Protein AF-A0A7C4A1P9-F1 (afdb_monomer)

Mean predicted aligned error: 7.56 Å

pLDDT: mean 87.28, std 11.48, range [53.31, 97.88]

Foldseek 3Di:
DDCDPLLVLQLVLVVDPDDSLVVVLVVLLLVVLVCCLPPPLPPPVVLVLCLLQLHADPVSLVSNPDPPSVVSNCSSNVSNVVSLVVLVVPDFFDDDDDPDDPVNVVVCVVPPDPDPRCNSSVVSSHRHDPRHGVSVVSSVVSSVVSVVSQVVQVVDPCGSNVD

Sequence (163 aa):
MSRHIAFYELRDALDQPGCPLCRLETRVAERYLDFLLWERVNDPELRQNLRQARGFCREHAWMLVRPGASLGIAVMLHDVLQDVLQSLNGAVMQPTQETRRPLERLRTTIAPAPPPAVAGIVAALEPQGEQICPACAQCRVMEEVYLDVLLDSLPEAGGLLEA

Structure (mmCIF, N/CA/C/O backbone):
data_AF-A0A7C4A1P9-F1
#
_entry.id   AF-A0A7C4A1P9-F1
#
loop_
_atom_site.group_PDB
_atom_site.id
_atom_site.type_symbol
_atom_site.label_atom_id
_atom_site.label_alt_id
_atom_site.label_comp_id
_atom_site.label_asym_id
_atom_site.label_entity_id
_atom_site.label_seq_id
_atom_site.pdbx_PDB_ins_code
_atom_site.Cartn_x
_atom_site.Cartn_y
_atom_site.Cartn_z
_atom_site.occupancy
_atom_site.B_iso_or_equiv
_atom_site.auth_seq_id
_atom_site.auth_comp_id
_atom_site.auth_asym_id
_atom_site.auth_atom_id
_atom_site.pdbx_PDB_model_num
ATOM 1 N N . MET A 1 1 ? 17.036 12.733 -24.819 1.00 60.75 1 MET A N 1
ATOM 2 C CA . MET A 1 1 ? 16.621 12.866 -23.404 1.00 60.75 1 MET A CA 1
ATOM 3 C C . MET A 1 1 ? 17.653 12.244 -22.478 1.00 60.75 1 MET A C 1
ATOM 5 O O . MET A 1 1 ? 18.442 11.421 -22.930 1.00 60.75 1 MET A O 1
ATOM 9 N N . SER A 1 2 ? 17.670 12.631 -21.200 1.00 69.25 2 SER A N 1
ATOM 10 C CA . SER A 1 2 ? 18.529 11.977 -20.211 1.00 69.25 2 SER A CA 1
ATOM 11 C C . SER A 1 2 ? 17.935 10.614 -19.839 1.00 69.25 2 SER A C 1
ATOM 13 O O . SER A 1 2 ? 16.809 10.529 -19.355 1.00 69.25 2 SER A O 1
ATOM 15 N N . ARG A 1 3 ? 18.675 9.536 -20.117 1.00 81.81 3 ARG A N 1
ATOM 16 C CA . ARG A 1 3 ? 18.250 8.155 -19.847 1.00 81.81 3 ARG A CA 1
ATOM 17 C C . ARG A 1 3 ? 18.509 7.825 -18.380 1.00 81.81 3 ARG A C 1
ATOM 19 O O . ARG A 1 3 ? 19.640 7.536 -17.990 1.00 81.81 3 ARG A O 1
ATOM 26 N N . HIS A 1 4 ? 17.461 7.911 -17.572 1.00 86.69 4 HIS A N 1
ATOM 27 C CA . HIS A 1 4 ? 17.493 7.596 -16.144 1.00 86.69 4 HIS A CA 1
ATOM 28 C C . HIS A 1 4 ? 17.049 6.150 -15.874 1.00 86.69 4 HIS A C 1
ATOM 30 O O . HIS A 1 4 ? 16.622 5.444 -16.780 1.00 86.69 4 HIS A O 1
ATOM 36 N N . ILE A 1 5 ? 17.140 5.695 -14.623 1.00 92.06 5 ILE A N 1
ATOM 37 C CA . ILE A 1 5 ? 16.843 4.302 -14.234 1.00 92.06 5 ILE A CA 1
ATOM 38 C C . ILE A 1 5 ? 15.453 3.853 -14.714 1.00 92.06 5 ILE A C 1
ATOM 40 O O . ILE A 1 5 ? 15.338 2.777 -15.292 1.00 92.06 5 ILE A O 1
ATOM 44 N N . ALA A 1 6 ? 14.432 4.703 -14.561 1.00 92.56 6 ALA A N 1
ATOM 45 C CA . ALA A 1 6 ? 13.064 4.395 -14.978 1.00 92.56 6 ALA A CA 1
ATOM 46 C C . ALA A 1 6 ? 12.936 4.102 -16.486 1.00 92.56 6 ALA A C 1
ATOM 48 O O . ALA A 1 6 ? 12.147 3.245 -16.874 1.00 92.56 6 ALA A O 1
ATOM 49 N N . PHE A 1 7 ? 13.752 4.751 -17.328 1.00 92.69 7 PHE A N 1
ATOM 50 C CA . PHE A 1 7 ? 13.811 4.475 -18.768 1.00 92.69 7 PHE A CA 1
ATOM 51 C C . PHE A 1 7 ? 14.268 3.043 -19.044 1.00 92.69 7 PHE A C 1
ATOM 53 O O . PHE A 1 7 ? 13.606 2.310 -19.775 1.00 92.69 7 PHE A O 1
ATOM 60 N N . TYR A 1 8 ? 15.372 2.624 -18.424 1.00 93.00 8 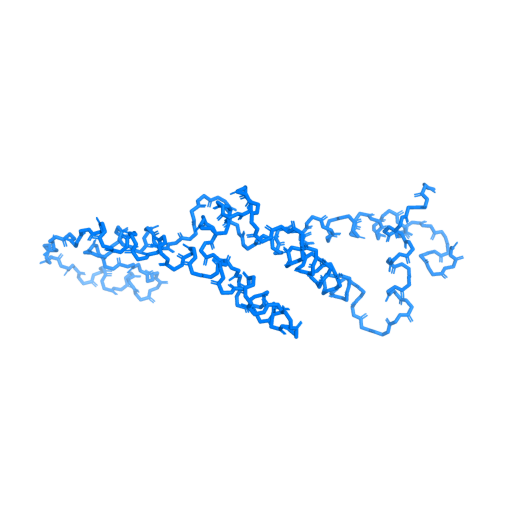TYR A N 1
ATOM 61 C CA . TYR A 1 8 ? 15.898 1.274 -18.619 1.00 93.00 8 TYR A CA 1
ATOM 62 C C . TYR A 1 8 ? 14.970 0.212 -18.022 1.00 93.00 8 TYR A C 1
ATOM 64 O O . TYR A 1 8 ? 14.719 -0.798 -18.669 1.00 93.00 8 TYR A O 1
ATOM 72 N N . GLU A 1 9 ? 14.390 0.458 -16.842 1.00 94.81 9 GLU A N 1
ATOM 73 C CA . GLU A 1 9 ? 13.404 -0.452 -16.246 1.00 94.81 9 GLU A CA 1
ATOM 74 C C . GLU A 1 9 ? 12.167 -0.632 -17.143 1.00 94.81 9 GLU A C 1
ATOM 76 O O . GLU A 1 9 ? 11.692 -1.759 -17.298 1.00 94.81 9 GLU A O 1
ATOM 81 N N . LEU A 1 10 ? 11.669 0.449 -17.760 1.00 94.88 10 LEU A N 1
ATOM 82 C CA . LEU A 1 10 ? 10.541 0.396 -18.690 1.00 94.88 10 LEU A CA 1
ATOM 83 C C . LEU A 1 10 ? 10.879 -0.350 -19.977 1.00 94.88 10 LEU A C 1
ATOM 85 O O . LEU A 1 10 ? 10.112 -1.220 -20.390 1.00 94.88 10 LEU A O 1
ATOM 89 N N . ARG A 1 11 ? 12.025 -0.051 -20.591 1.00 92.88 11 ARG A N 1
ATOM 90 C CA . ARG A 1 11 ? 12.496 -0.763 -21.783 1.00 92.88 11 ARG A CA 1
ATOM 91 C C . ARG A 1 11 ? 12.624 -2.262 -21.517 1.00 92.88 11 ARG A C 1
ATOM 93 O O . ARG A 1 11 ? 12.092 -3.069 -22.273 1.00 92.88 11 ARG A O 1
ATOM 100 N N . ASP A 1 12 ? 13.273 -2.635 -20.419 1.00 93.81 12 ASP A N 1
ATOM 101 C CA . ASP A 1 12 ? 13.480 -4.039 -20.063 1.00 93.81 12 ASP A CA 1
ATOM 102 C C . ASP A 1 12 ? 12.149 -4.750 -19.731 1.00 93.81 12 ASP A C 1
ATOM 104 O O . ASP A 1 12 ? 12.024 -5.968 -19.886 1.00 93.81 12 ASP A O 1
ATOM 108 N N . ALA A 1 13 ? 11.134 -4.011 -19.264 1.00 95.38 13 ALA A N 1
ATOM 109 C CA . ALA A 1 13 ? 9.786 -4.535 -19.050 1.00 95.38 13 ALA A CA 1
ATOM 110 C C . ALA A 1 13 ? 8.995 -4.700 -20.358 1.00 95.38 13 ALA A C 1
ATOM 112 O O . ALA A 1 13 ? 8.194 -5.631 -20.449 1.00 95.38 13 ALA A O 1
ATOM 113 N N . LEU A 1 14 ? 9.214 -3.825 -21.347 1.00 93.56 14 LEU A N 1
ATOM 114 C CA . LEU A 1 14 ? 8.599 -3.893 -22.679 1.00 93.56 14 LEU A CA 1
ATOM 115 C C . LEU A 1 14 ? 9.087 -5.093 -23.500 1.00 93.56 14 LEU A C 1
ATOM 117 O O . LEU A 1 14 ? 8.325 -5.614 -24.309 1.00 93.56 14 LEU A O 1
ATOM 121 N N . ASP A 1 15 ? 10.315 -5.558 -23.266 1.00 92.88 15 ASP A N 1
ATOM 122 C CA . ASP A 1 15 ? 10.883 -6.749 -23.922 1.00 92.88 15 ASP A CA 1
ATOM 123 C C . ASP A 1 15 ? 10.290 -8.079 -23.397 1.00 92.88 15 ASP A C 1
ATOM 125 O O . ASP A 1 15 ? 10.599 -9.170 -23.871 1.00 92.88 15 ASP A O 1
ATOM 129 N N . GLN A 1 16 ? 9.404 -8.016 -22.398 1.00 94.06 16 GLN A N 1
ATOM 130 C CA . GLN A 1 16 ? 8.752 -9.182 -21.800 1.00 94.06 16 GLN A CA 1
ATOM 131 C C . GLN A 1 16 ? 7.264 -9.240 -22.176 1.00 94.06 16 GLN A C 1
ATOM 133 O O . GLN A 1 16 ? 6.608 -8.207 -22.283 1.00 94.06 16 GLN A O 1
ATOM 138 N N . PRO A 1 17 ? 6.666 -10.442 -22.300 1.00 94.56 17 PRO A N 1
ATOM 139 C CA . PRO A 1 17 ? 5.246 -10.572 -22.625 1.00 94.56 17 PRO A CA 1
ATOM 140 C C . PRO A 1 17 ? 4.341 -10.006 -21.518 1.00 94.56 17 PRO A C 1
ATOM 142 O O . PRO A 1 17 ? 4.652 -10.113 -20.332 1.00 94.56 17 PRO A O 1
ATOM 145 N N . GLY A 1 18 ? 3.171 -9.484 -21.891 1.00 95.00 18 GLY A N 1
ATOM 146 C CA . GLY A 1 18 ? 2.188 -8.909 -20.960 1.00 95.00 18 GLY A CA 1
ATOM 147 C C . GLY A 1 18 ? 2.293 -7.386 -20.825 1.00 95.00 18 GLY A C 1
ATOM 148 O O . GLY A 1 18 ? 2.975 -6.734 -21.605 1.00 95.00 18 GLY A O 1
ATOM 149 N N . CYS A 1 19 ? 1.579 -6.804 -19.855 1.00 95.88 19 CYS A N 1
ATOM 150 C CA . CYS A 1 19 ? 1.603 -5.354 -19.636 1.00 95.88 19 CYS A CA 1
ATOM 151 C C . CYS A 1 19 ? 2.878 -4.935 -18.871 1.00 95.88 19 CYS A C 1
ATOM 153 O O . CYS A 1 19 ? 3.068 -5.397 -17.739 1.00 95.88 19 CYS A O 1
ATOM 155 N N . PRO A 1 20 ? 3.731 -4.050 -19.427 1.00 95.00 20 PRO A N 1
ATOM 156 C CA . PRO A 1 20 ? 4.959 -3.602 -18.766 1.00 95.00 20 PRO A CA 1
ATOM 157 C C . PRO A 1 20 ? 4.671 -2.762 -17.516 1.00 95.00 20 PRO A C 1
ATOM 159 O O . PRO A 1 20 ? 5.354 -2.925 -16.509 1.00 95.00 20 PRO A O 1
ATOM 162 N N . LEU A 1 21 ? 3.626 -1.927 -17.538 1.00 95.69 21 LEU A N 1
ATOM 163 C CA . LEU A 1 21 ? 3.260 -1.069 -16.407 1.00 95.69 21 LEU A CA 1
ATOM 164 C C . LEU A 1 21 ? 2.778 -1.895 -15.213 1.00 95.69 21 LEU A C 1
ATOM 166 O O . LEU A 1 21 ? 3.316 -1.738 -14.125 1.00 95.69 21 LEU A O 1
ATOM 170 N N . CYS A 1 22 ? 1.874 -2.860 -15.420 1.00 96.38 22 CYS A N 1
ATOM 171 C CA . CYS A 1 22 ? 1.417 -3.744 -14.338 1.00 96.38 22 CYS A CA 1
ATOM 172 C C . CYS A 1 22 ? 2.574 -4.558 -13.726 1.00 96.38 22 CYS A C 1
ATOM 174 O O . CYS A 1 22 ? 2.612 -4.803 -12.518 1.00 96.38 22 CYS A O 1
ATOM 176 N N . ARG A 1 23 ? 3.546 -4.978 -14.552 1.00 97.00 23 ARG A N 1
ATOM 177 C CA . ARG A 1 23 ? 4.757 -5.668 -14.084 1.00 97.00 23 ARG A CA 1
ATOM 178 C C . ARG A 1 23 ? 5.611 -4.756 -13.205 1.00 97.00 23 ARG A C 1
ATOM 180 O O . ARG A 1 23 ? 6.076 -5.186 -12.149 1.00 97.00 23 ARG A O 1
ATOM 187 N N . LEU A 1 24 ? 5.846 -3.525 -13.653 1.00 97.50 24 LEU A N 1
ATOM 188 C CA . LEU A 1 24 ? 6.633 -2.545 -12.911 1.00 97.50 24 LEU A CA 1
ATOM 189 C C . LEU A 1 24 ? 5.939 -2.126 -11.619 1.00 97.50 24 LEU A C 1
ATOM 191 O O . LEU A 1 24 ? 6.598 -2.079 -10.588 1.00 97.50 24 LEU A O 1
ATOM 195 N N . GLU A 1 25 ? 4.625 -1.919 -11.642 1.00 96.81 25 GLU A N 1
ATOM 196 C CA . GLU A 1 25 ? 3.818 -1.617 -10.460 1.00 96.81 25 GLU A CA 1
ATOM 197 C C . GLU A 1 25 ? 3.965 -2.714 -9.396 1.00 96.81 25 GLU A C 1
ATOM 199 O O . GLU A 1 25 ? 4.321 -2.430 -8.253 1.00 96.81 25 GLU A O 1
ATOM 204 N N . THR A 1 26 ? 3.829 -3.986 -9.793 1.00 96.69 26 THR A N 1
ATOM 205 C CA . THR A 1 26 ? 4.046 -5.131 -8.891 1.00 96.69 26 THR A CA 1
ATOM 206 C C . THR A 1 26 ? 5.452 -5.102 -8.282 1.00 96.69 26 THR A C 1
ATOM 208 O O . THR A 1 26 ? 5.620 -5.273 -7.075 1.00 96.69 26 THR A O 1
ATOM 211 N N . ARG A 1 27 ? 6.481 -4.824 -9.094 1.00 97.44 27 ARG A N 1
ATOM 212 C CA . ARG A 1 27 ? 7.876 -4.728 -8.633 1.00 97.44 27 ARG A CA 1
ATOM 213 C C . ARG A 1 27 ? 8.095 -3.543 -7.686 1.00 97.44 27 ARG A C 1
ATOM 215 O O . ARG A 1 27 ? 8.860 -3.661 -6.727 1.00 97.44 27 ARG A O 1
ATOM 222 N N . VAL A 1 28 ? 7.449 -2.406 -7.937 1.00 97.88 28 VAL A N 1
ATOM 223 C CA . VAL A 1 28 ? 7.479 -1.231 -7.054 1.00 97.88 28 VAL A CA 1
ATOM 224 C C . VAL A 1 28 ? 6.856 -1.579 -5.708 1.00 97.88 28 VAL A C 1
ATOM 226 O O . VAL A 1 28 ? 7.494 -1.344 -4.680 1.00 97.88 28 VAL A O 1
ATOM 229 N N . ALA A 1 29 ? 5.671 -2.194 -5.703 1.00 97.56 29 ALA A N 1
ATOM 230 C CA . ALA A 1 29 ? 5.017 -2.665 -4.488 1.00 97.56 29 ALA A CA 1
ATOM 231 C C . ALA A 1 29 ? 5.916 -3.635 -3.709 1.00 97.56 29 ALA A C 1
ATOM 233 O O . ALA A 1 29 ? 6.122 -3.468 -2.506 1.00 97.56 29 ALA A O 1
ATOM 234 N N . GLU A 1 30 ? 6.515 -4.617 -4.388 1.00 97.19 30 GLU A N 1
ATOM 235 C CA . GLU A 1 30 ? 7.412 -5.589 -3.764 1.00 97.19 30 GLU A CA 1
ATOM 236 C C . GLU A 1 30 ? 8.613 -4.932 -3.083 1.00 97.19 30 GLU A C 1
ATOM 238 O O . GLU A 1 30 ? 8.889 -5.263 -1.925 1.00 97.19 30 GLU A O 1
ATOM 243 N N . ARG A 1 31 ? 9.294 -4.009 -3.780 1.00 96.75 31 ARG A N 1
ATOM 244 C CA . ARG A 1 31 ? 10.468 -3.273 -3.280 1.00 96.75 31 ARG A CA 1
ATOM 245 C C . ARG A 1 31 ? 10.107 -2.340 -2.133 1.00 96.75 31 ARG A C 1
ATOM 247 O O . ARG A 1 31 ? 10.832 -2.286 -1.144 1.00 96.75 31 ARG A O 1
ATOM 254 N N . TYR A 1 32 ? 8.993 -1.622 -2.255 1.00 97.00 32 TYR A N 1
ATOM 255 C CA . TYR A 1 32 ? 8.511 -0.720 -1.215 1.00 97.00 32 TYR A CA 1
ATOM 256 C C . TYR A 1 32 ? 8.199 -1.480 0.075 1.00 97.00 32 TYR A C 1
ATOM 258 O O . TYR A 1 32 ? 8.669 -1.098 1.144 1.00 97.00 32 TYR A O 1
ATOM 266 N N . LEU A 1 33 ? 7.441 -2.577 -0.026 1.00 96.81 33 LEU A N 1
ATOM 267 C CA . LEU A 1 33 ? 7.071 -3.392 1.130 1.00 96.81 33 LEU A CA 1
ATOM 268 C C . LEU A 1 33 ? 8.286 -4.076 1.765 1.00 96.81 33 LEU A C 1
ATOM 270 O O . LEU A 1 33 ? 8.331 -4.199 2.985 1.00 96.81 33 LEU A O 1
ATOM 274 N N . ASP A 1 34 ? 9.273 -4.489 0.965 1.00 95.88 34 ASP A N 1
ATOM 275 C CA . ASP A 1 34 ? 10.517 -5.058 1.490 1.00 95.88 34 ASP A CA 1
ATOM 276 C C . ASP A 1 34 ? 11.293 -4.031 2.316 1.00 95.88 34 ASP A C 1
ATOM 278 O O . ASP A 1 34 ? 11.564 -4.247 3.495 1.00 95.88 34 ASP A O 1
ATOM 282 N N . PHE A 1 35 ? 11.562 -2.865 1.725 1.00 95.50 35 PHE A N 1
ATOM 283 C CA . PHE A 1 35 ? 12.238 -1.767 2.409 1.00 95.50 35 PHE A CA 1
ATOM 284 C C . PHE A 1 35 ? 11.499 -1.361 3.687 1.00 95.50 35 PHE A C 1
ATOM 286 O O . PHE A 1 35 ? 12.103 -1.162 4.738 1.00 95.50 35 PHE A O 1
ATOM 293 N N . LEU A 1 36 ? 10.171 -1.295 3.622 1.00 95.25 36 LEU A N 1
ATOM 294 C CA . LEU A 1 36 ? 9.333 -0.982 4.767 1.00 95.25 36 LEU A CA 1
ATOM 295 C C . LEU A 1 36 ? 9.508 -1.992 5.909 1.00 95.25 36 LEU A C 1
ATOM 297 O O . LEU A 1 36 ? 9.661 -1.583 7.061 1.00 95.25 36 LEU A O 1
ATOM 301 N N . LEU A 1 37 ? 9.491 -3.289 5.596 1.00 94.38 37 LEU A N 1
ATOM 302 C CA . LEU A 1 37 ? 9.592 -4.371 6.577 1.00 94.38 37 LEU A CA 1
ATOM 303 C C . LEU A 1 37 ? 10.944 -4.424 7.287 1.00 94.38 37 LEU A C 1
ATOM 305 O O . LEU A 1 37 ? 10.993 -4.794 8.459 1.00 94.38 37 LEU A O 1
ATOM 309 N N . TRP A 1 38 ? 12.021 -4.067 6.596 1.00 93.25 38 TRP A N 1
ATOM 310 C CA . TRP A 1 38 ? 13.365 -4.165 7.158 1.00 93.25 38 TRP A CA 1
ATOM 311 C C . TRP A 1 38 ? 13.840 -2.861 7.794 1.00 93.25 38 TRP A C 1
ATOM 313 O O . TRP A 1 38 ? 14.501 -2.902 8.828 1.00 93.25 38 TRP A O 1
ATOM 323 N N . GLU A 1 39 ? 13.436 -1.714 7.248 1.00 95.25 39 GLU A N 1
ATOM 324 C CA . GLU A 1 39 ? 14.013 -0.420 7.631 1.00 95.25 39 GLU A CA 1
ATOM 325 C C . GLU A 1 39 ? 13.027 0.509 8.348 1.00 95.25 39 GLU A C 1
ATOM 327 O O . GLU A 1 39 ? 13.446 1.404 9.081 1.00 95.25 39 GLU A O 1
ATOM 332 N N . ARG A 1 40 ? 11.708 0.336 8.164 1.00 95.38 40 ARG A N 1
ATOM 333 C CA . ARG A 1 40 ? 10.717 1.346 8.595 1.00 95.38 40 ARG A CA 1
ATOM 334 C C . ARG A 1 40 ? 9.623 0.855 9.531 1.00 95.38 40 ARG A C 1
ATOM 336 O O . ARG A 1 40 ? 8.773 1.649 9.912 1.00 95.38 40 ARG A O 1
ATOM 343 N N . VAL A 1 41 ? 9.644 -0.395 9.987 1.00 94.31 41 VAL A N 1
ATOM 344 C CA . VAL A 1 41 ? 8.603 -0.949 10.886 1.00 94.31 41 VAL A CA 1
ATOM 345 C C . VAL A 1 41 ? 8.331 -0.083 12.126 1.00 94.31 41 VAL A C 1
ATOM 347 O O . VAL A 1 41 ? 7.188 -0.009 12.588 1.00 94.31 41 VAL A O 1
ATOM 350 N N . ASN A 1 42 ? 9.368 0.566 12.663 1.00 93.88 42 ASN A N 1
ATOM 351 C CA . ASN A 1 42 ? 9.293 1.410 13.859 1.00 93.88 42 ASN A CA 1
ATOM 352 C C . ASN A 1 42 ? 9.246 2.917 13.547 1.00 93.88 42 ASN A C 1
ATOM 354 O O . ASN A 1 42 ? 9.307 3.727 14.469 1.00 93.88 42 ASN A O 1
ATOM 358 N N . ASP A 1 43 ? 9.163 3.303 12.273 1.00 96.06 43 ASP A N 1
ATOM 359 C CA . ASP A 1 43 ? 9.145 4.703 11.850 1.00 96.06 43 ASP A CA 1
ATOM 360 C C . ASP A 1 43 ? 7.830 5.396 12.274 1.00 96.06 43 ASP A C 1
ATOM 362 O O . ASP A 1 43 ? 6.752 4.967 11.849 1.00 96.06 43 ASP A O 1
ATOM 366 N N . PRO A 1 44 ? 7.870 6.462 13.098 1.00 94.94 44 PRO A N 1
ATOM 367 C CA . PRO A 1 44 ? 6.656 7.075 13.642 1.00 94.94 44 PRO A CA 1
ATOM 368 C C . PRO A 1 44 ? 5.710 7.642 12.578 1.00 94.94 44 PRO A C 1
ATOM 370 O O . PRO A 1 44 ? 4.490 7.529 12.725 1.00 94.94 44 PRO A O 1
ATOM 373 N N . GLU A 1 45 ? 6.263 8.226 11.512 1.00 93.75 45 GLU A N 1
ATOM 374 C CA . GLU A 1 45 ? 5.487 8.816 10.418 1.00 93.75 45 GLU A CA 1
ATOM 375 C C . GLU A 1 45 ? 4.729 7.731 9.647 1.00 93.75 45 GLU A C 1
ATOM 377 O O . GLU A 1 45 ? 3.509 7.813 9.490 1.00 93.75 45 GLU A O 1
ATOM 382 N N . LEU A 1 46 ? 5.415 6.653 9.253 1.00 92.50 46 LEU A N 1
ATOM 383 C CA . LEU A 1 46 ? 4.770 5.510 8.611 1.00 92.50 46 LEU A CA 1
ATOM 384 C C . LEU A 1 46 ? 3.650 4.929 9.483 1.00 92.50 46 LEU A C 1
ATOM 386 O O . LEU A 1 46 ? 2.573 4.605 8.982 1.00 92.50 46 LEU A O 1
ATOM 390 N N . ARG A 1 47 ? 3.892 4.789 10.788 1.00 94.50 47 ARG A N 1
ATOM 391 C CA . ARG A 1 47 ? 2.913 4.232 11.731 1.00 94.50 47 ARG A CA 1
ATOM 392 C C . ARG A 1 47 ? 1.662 5.090 11.828 1.00 94.50 47 ARG A C 1
ATOM 394 O O . ARG A 1 47 ? 0.552 4.560 11.826 1.00 94.50 47 ARG A O 1
ATOM 401 N N . GLN A 1 48 ? 1.828 6.409 11.857 1.00 94.00 48 GLN A N 1
ATOM 402 C CA . GLN A 1 48 ? 0.708 7.339 11.803 1.00 94.00 48 GLN A CA 1
ATOM 403 C C . GLN A 1 48 ? -0.079 7.208 10.494 1.00 94.00 48 GLN A C 1
ATOM 405 O O . GLN A 1 48 ? -1.304 7.080 10.547 1.00 94.00 48 GLN A O 1
ATOM 410 N N . ASN A 1 49 ? 0.610 7.164 9.351 1.00 93.06 49 ASN A N 1
ATOM 411 C CA . ASN A 1 49 ? -0.031 7.014 8.043 1.00 93.06 49 ASN A CA 1
ATOM 412 C C . ASN A 1 49 ? -0.808 5.692 7.950 1.00 93.06 49 ASN A C 1
ATOM 414 O O . ASN A 1 49 ? -1.937 5.670 7.468 1.00 93.06 49 ASN A O 1
ATOM 418 N N . LEU A 1 50 ? -0.264 4.595 8.491 1.00 95.06 50 LEU A N 1
ATOM 419 C CA . LEU A 1 50 ? -0.959 3.307 8.545 1.00 95.06 50 LEU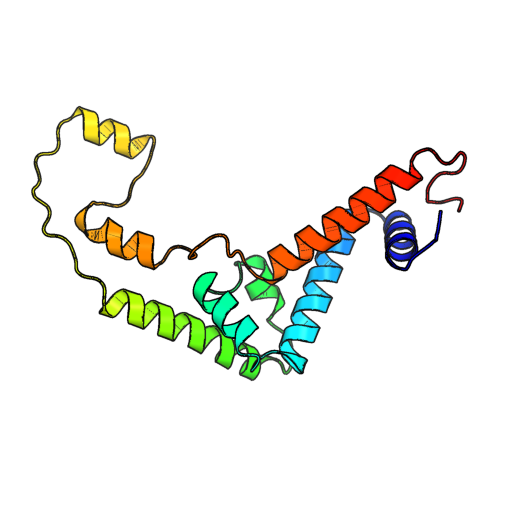 A CA 1
ATOM 420 C C . LEU A 1 50 ? -2.215 3.343 9.417 1.00 95.06 50 LEU A C 1
ATOM 422 O O . LEU A 1 50 ? -3.232 2.785 9.012 1.00 95.06 50 LEU A O 1
ATOM 426 N N . ARG A 1 51 ? -2.189 4.001 10.584 1.00 94.88 51 ARG A N 1
ATOM 427 C CA . ARG A 1 51 ? -3.402 4.163 11.405 1.00 94.88 51 ARG A CA 1
ATOM 428 C C . ARG A 1 51 ? -4.472 4.944 10.647 1.00 94.88 51 ARG A C 1
ATOM 430 O O . ARG A 1 51 ? -5.606 4.473 10.558 1.00 94.88 51 ARG A O 1
ATOM 437 N N . GLN A 1 52 ? -4.105 6.071 10.034 1.00 93.50 52 GLN A N 1
ATOM 438 C CA . GLN A 1 52 ? -5.026 6.900 9.246 1.00 93.50 52 GLN A CA 1
ATOM 439 C C . GLN A 1 52 ? -5.608 6.141 8.047 1.00 93.50 52 GLN A C 1
ATOM 441 O O . GLN A 1 52 ? -6.817 6.167 7.846 1.00 93.50 52 GLN A O 1
ATOM 446 N N . ALA A 1 53 ? -4.784 5.383 7.320 1.00 94.25 53 ALA A N 1
ATOM 447 C CA . ALA A 1 53 ? -5.211 4.554 6.191 1.00 94.25 53 ALA A CA 1
ATOM 448 C C . ALA A 1 53 ? -5.984 3.284 6.597 1.00 94.25 53 ALA A C 1
ATOM 450 O O . ALA A 1 53 ? -6.451 2.548 5.728 1.00 94.25 53 ALA A O 1
ATOM 451 N N . ARG A 1 54 ? -6.108 3.001 7.904 1.00 93.94 54 ARG A N 1
ATOM 452 C CA . ARG A 1 54 ? -6.684 1.757 8.453 1.00 93.94 54 ARG A CA 1
ATOM 453 C C . ARG A 1 54 ? -5.914 0.502 8.015 1.00 93.94 54 ARG A C 1
ATOM 455 O O . ARG A 1 54 ? -6.470 -0.590 7.920 1.00 93.94 54 ARG A O 1
ATOM 462 N N . GLY A 1 55 ? -4.608 0.660 7.815 1.00 94.75 55 GLY A N 1
ATOM 463 C CA . GLY A 1 55 ? -3.668 -0.376 7.404 1.00 94.75 55 GLY A CA 1
ATOM 464 C C . GLY A 1 55 ? -3.383 -0.386 5.901 1.00 94.75 55 GLY A C 1
ATOM 465 O O . GLY A 1 55 ? -3.518 0.614 5.198 1.00 94.75 55 GLY A O 1
ATOM 466 N N . PHE A 1 56 ? -2.931 -1.541 5.411 1.00 95.62 56 PHE A N 1
ATOM 467 C CA . PHE A 1 56 ? -2.735 -1.783 3.982 1.00 95.62 56 PHE A CA 1
ATOM 468 C C . PHE A 1 56 ? -4.035 -2.271 3.339 1.00 95.62 56 PHE A C 1
ATOM 470 O O . PHE A 1 56 ? -4.871 -2.897 3.993 1.00 95.62 56 PHE A O 1
ATOM 477 N N . CYS A 1 57 ? -4.188 -2.042 2.033 1.00 94.88 57 CYS A N 1
ATOM 478 C CA . CYS A 1 57 ? -5.288 -2.648 1.291 1.00 94.88 57 CYS A CA 1
ATOM 479 C C . CYS A 1 57 ? -5.143 -4.178 1.276 1.00 94.88 57 CYS A C 1
ATOM 481 O O . CYS A 1 57 ? -4.055 -4.713 1.501 1.00 94.88 57 CYS A O 1
ATOM 483 N N . ARG A 1 58 ? -6.235 -4.889 0.965 1.00 94.81 58 ARG A N 1
ATOM 484 C CA . ARG A 1 58 ? -6.256 -6.361 0.916 1.00 94.81 58 ARG A CA 1
ATOM 485 C C . ARG A 1 58 ? -5.069 -6.934 0.139 1.00 94.81 58 ARG A C 1
ATOM 487 O O . ARG A 1 58 ? -4.443 -7.873 0.607 1.00 94.81 58 ARG A O 1
ATOM 494 N N . GLU A 1 59 ? -4.782 -6.386 -1.034 1.00 95.31 59 GLU A N 1
ATOM 495 C CA . GLU A 1 59 ? -3.717 -6.863 -1.917 1.00 95.31 59 GLU A CA 1
ATOM 496 C C . GLU A 1 59 ? -2.326 -6.705 -1.293 1.00 95.31 59 GLU A C 1
ATOM 498 O O . GLU A 1 59 ? -1.628 -7.695 -1.074 1.00 95.31 59 GLU A O 1
ATOM 503 N N . HIS A 1 60 ? -1.962 -5.486 -0.894 1.00 96.56 60 HIS A N 1
ATOM 504 C CA . HIS A 1 60 ? -0.656 -5.218 -0.292 1.00 96.56 60 HIS A CA 1
ATOM 505 C C . HIS A 1 60 ? -0.484 -5.870 1.085 1.00 96.56 60 HIS A C 1
ATOM 507 O O . HIS A 1 60 ? 0.628 -6.253 1.445 1.00 96.56 60 HIS A O 1
ATOM 513 N N . ALA A 1 61 ? -1.572 -6.072 1.833 1.00 95.31 61 ALA A N 1
ATOM 514 C CA . ALA A 1 61 ? -1.542 -6.839 3.073 1.00 95.31 61 ALA A CA 1
ATOM 515 C C . ALA A 1 61 ? -1.122 -8.301 2.834 1.00 95.31 61 ALA A C 1
ATOM 517 O O . ALA A 1 61 ? -0.357 -8.851 3.624 1.00 95.31 61 ALA A O 1
ATOM 518 N N . TRP A 1 62 ? -1.558 -8.924 1.733 1.00 95.12 62 TRP A N 1
ATOM 519 C CA . TRP A 1 62 ? -1.110 -10.272 1.366 1.00 95.12 62 TRP A CA 1
ATOM 520 C C . TRP A 1 62 ? 0.346 -10.299 0.894 1.00 95.12 62 TRP A C 1
ATOM 522 O O . TRP A 1 62 ? 1.071 -11.234 1.228 1.00 95.12 62 TRP A O 1
ATOM 532 N N . MET A 1 63 ? 0.810 -9.263 0.190 1.00 95.81 63 MET A N 1
ATOM 533 C CA . MET A 1 63 ? 2.207 -9.158 -0.264 1.00 95.81 63 MET A CA 1
ATOM 534 C C . MET A 1 63 ? 3.228 -9.007 0.878 1.00 95.81 63 MET A C 1
ATOM 536 O O . MET A 1 63 ? 4.423 -9.251 0.680 1.00 95.81 63 MET A O 1
ATOM 540 N N . LEU A 1 64 ? 2.776 -8.612 2.072 1.00 94.00 64 LEU A N 1
ATOM 541 C CA . LEU A 1 64 ? 3.609 -8.570 3.275 1.00 94.00 64 LEU A CA 1
ATOM 542 C C . LEU A 1 64 ? 3.951 -9.964 3.809 1.00 94.00 64 LEU A C 1
ATOM 544 O O . LEU A 1 64 ? 4.927 -10.096 4.541 1.00 94.00 64 LEU A O 1
ATOM 548 N N . VAL A 1 65 ? 3.181 -11.004 3.471 1.00 90.81 65 VAL A N 1
ATOM 549 C CA . VAL A 1 65 ? 3.385 -12.359 4.001 1.00 90.81 65 VAL A CA 1
ATOM 550 C C . VAL A 1 65 ? 4.668 -12.959 3.422 1.00 90.81 65 VAL A C 1
ATOM 552 O O . VAL A 1 65 ? 4.675 -13.561 2.350 1.00 90.81 65 VAL A O 1
ATOM 555 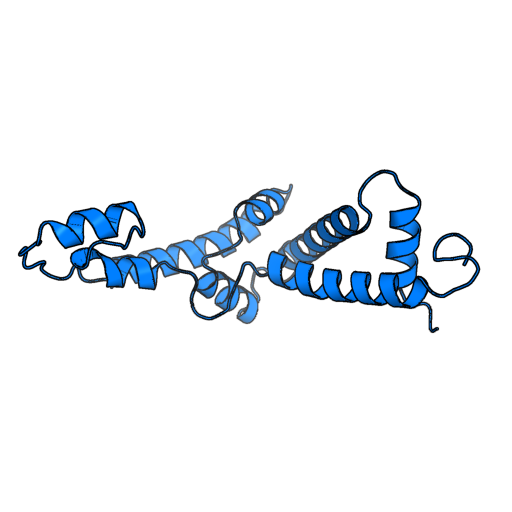N N . ARG A 1 66 ? 5.773 -12.783 4.153 1.00 88.19 66 ARG A N 1
ATOM 556 C CA . ARG A 1 66 ? 7.125 -13.189 3.753 1.00 88.19 66 ARG A CA 1
ATOM 557 C C . ARG A 1 66 ? 7.854 -13.911 4.892 1.00 88.19 66 ARG A C 1
ATOM 559 O O . ARG A 1 66 ? 7.612 -13.606 6.066 1.00 88.19 66 ARG A O 1
ATOM 566 N N . PRO A 1 67 ? 8.773 -14.845 4.587 1.00 89.75 67 PRO A N 1
ATOM 567 C CA . PRO A 1 67 ? 9.635 -15.451 5.599 1.00 89.75 67 PRO A CA 1
ATOM 568 C C . PRO A 1 67 ? 10.423 -14.388 6.379 1.00 89.75 67 PRO A C 1
ATOM 570 O O . PRO A 1 67 ? 10.977 -13.467 5.791 1.00 89.75 67 PRO A O 1
ATOM 573 N N . GLY A 1 68 ? 10.469 -14.507 7.709 1.00 90.88 68 GLY A N 1
ATOM 574 C CA . GLY A 1 68 ? 11.234 -13.600 8.579 1.00 90.88 68 GLY A CA 1
ATOM 575 C C . GLY A 1 68 ? 10.571 -12.253 8.905 1.00 90.88 68 GLY A C 1
ATOM 576 O O . GLY A 1 68 ? 11.027 -11.573 9.816 1.00 90.88 68 GLY A O 1
ATOM 577 N N . ALA A 1 69 ? 9.464 -11.893 8.249 1.00 93.69 69 ALA A N 1
ATOM 578 C CA .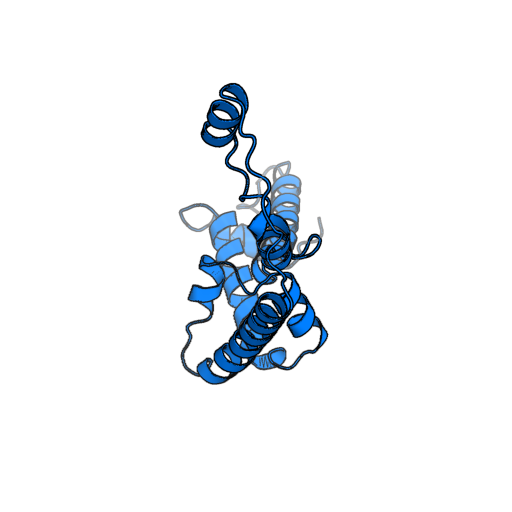 ALA A 1 69 ? 8.801 -10.596 8.428 1.00 93.69 69 ALA A CA 1
ATOM 579 C C . ALA A 1 69 ? 7.694 -10.578 9.506 1.00 93.69 69 ALA A C 1
ATOM 581 O O . ALA A 1 69 ? 7.110 -9.530 9.789 1.00 93.69 69 ALA A O 1
ATOM 582 N N . SER A 1 70 ? 7.378 -11.727 10.115 1.00 94.00 70 SER A N 1
ATOM 583 C CA . SER A 1 70 ? 6.183 -11.913 10.956 1.00 94.00 70 SER A CA 1
ATOM 584 C C . SER A 1 70 ? 6.078 -10.925 12.119 1.00 94.00 70 SER A C 1
ATOM 586 O O . SER A 1 70 ? 4.997 -10.394 12.365 1.00 94.00 70 SER A O 1
ATOM 588 N N . LEU A 1 71 ? 7.188 -10.642 12.809 1.00 93.88 71 LEU A N 1
ATOM 589 C CA . LEU A 1 71 ? 7.196 -9.706 13.933 1.00 93.88 71 LEU A CA 1
ATOM 590 C C . LEU A 1 71 ? 6.890 -8.276 13.477 1.00 93.88 71 LEU A C 1
ATOM 592 O O . LEU A 1 71 ? 6.058 -7.613 14.089 1.00 93.88 71 LEU A O 1
ATOM 596 N N . GLY A 1 72 ? 7.516 -7.813 12.391 1.00 93.81 72 GLY A N 1
ATOM 597 C CA . GLY A 1 72 ? 7.286 -6.462 11.877 1.00 93.81 72 GLY A CA 1
ATOM 598 C C . GLY A 1 72 ? 5.836 -6.254 11.446 1.00 93.81 72 GLY A C 1
ATOM 599 O O . GLY A 1 72 ? 5.207 -5.261 11.816 1.00 93.81 72 GLY A O 1
ATOM 600 N N . ILE A 1 73 ? 5.266 -7.247 10.760 1.00 94.75 73 ILE A N 1
ATOM 601 C CA . ILE A 1 73 ? 3.851 -7.254 10.366 1.00 94.75 73 ILE A CA 1
ATOM 602 C C . ILE A 1 73 ? 2.947 -7.227 11.599 1.00 94.75 73 ILE A C 1
ATOM 604 O O . ILE A 1 73 ? 2.028 -6.413 11.661 1.00 94.75 73 ILE A O 1
ATOM 608 N N . ALA A 1 74 ? 3.212 -8.083 12.591 1.00 95.25 74 ALA A N 1
ATOM 609 C CA . ALA A 1 74 ? 2.417 -8.148 13.814 1.00 95.25 74 ALA A CA 1
ATOM 610 C C . ALA A 1 74 ? 2.428 -6.811 14.562 1.00 95.25 74 ALA A C 1
ATOM 612 O O . ALA A 1 74 ? 1.379 -6.343 14.992 1.00 95.25 74 ALA A O 1
ATOM 613 N N . VAL A 1 75 ? 3.591 -6.166 14.665 1.00 95.38 75 VAL A N 1
ATOM 614 C CA . VAL A 1 75 ? 3.756 -4.879 15.349 1.00 95.38 75 VAL A CA 1
ATOM 615 C C . VAL A 1 75 ? 2.989 -3.762 14.635 1.00 95.38 75 VAL A C 1
ATOM 617 O O . VAL A 1 75 ? 2.357 -2.949 15.310 1.00 95.38 75 VAL A O 1
ATOM 620 N N . MET A 1 76 ? 3.000 -3.721 13.298 1.00 95.44 76 MET A N 1
ATOM 621 C CA . MET A 1 76 ? 2.231 -2.737 12.520 1.00 95.44 76 MET A CA 1
ATOM 622 C C . MET A 1 76 ? 0.724 -2.996 12.567 1.00 95.44 76 MET A C 1
ATOM 624 O O . MET A 1 76 ? -0.051 -2.074 12.803 1.00 95.44 76 MET A O 1
ATOM 628 N N . LEU A 1 77 ? 0.295 -4.245 12.377 1.00 94.00 77 LEU A N 1
ATOM 629 C CA . LEU A 1 77 ? -1.124 -4.594 12.394 1.00 94.00 77 LEU A CA 1
ATOM 630 C C . LEU A 1 77 ? -1.732 -4.394 13.784 1.00 94.00 77 LEU A C 1
ATOM 632 O O . LEU A 1 77 ? -2.845 -3.891 13.899 1.00 94.00 77 LEU A O 1
ATOM 636 N N . HIS A 1 78 ? -0.993 -4.736 14.839 1.00 96.88 78 HIS A N 1
ATOM 637 C CA . HIS A 1 78 ? -1.416 -4.491 16.213 1.00 96.88 78 HIS A CA 1
ATOM 638 C C . HIS A 1 78 ? -1.668 -3.000 16.475 1.00 96.88 78 HIS A C 1
ATOM 640 O O . HIS A 1 78 ? -2.671 -2.667 17.094 1.00 96.88 78 HIS A O 1
ATOM 646 N N . ASP A 1 79 ? -0.822 -2.108 15.952 1.00 96.75 79 ASP A N 1
ATOM 647 C CA . ASP A 1 79 ? -1.010 -0.649 16.037 1.00 96.75 79 ASP A CA 1
ATOM 648 C C . ASP A 1 79 ? -2.347 -0.194 15.464 1.00 96.75 79 ASP A C 1
ATOM 650 O O . ASP A 1 79 ? -3.108 0.531 16.100 1.00 96.75 79 ASP A O 1
ATOM 654 N N . VAL A 1 80 ? -2.627 -0.652 14.241 1.00 95.75 80 VAL A N 1
ATOM 655 C CA . VAL A 1 80 ? -3.839 -0.303 13.504 1.00 95.75 80 VAL A CA 1
ATOM 656 C C . VAL A 1 80 ? -5.057 -0.860 14.230 1.00 95.75 80 VAL A C 1
ATOM 658 O O . VAL A 1 80 ? -6.044 -0.155 14.409 1.00 95.75 80 VAL A O 1
ATOM 661 N N . LEU A 1 81 ? -4.985 -2.106 14.703 1.00 96.06 81 LEU A N 1
ATOM 662 C CA . LEU A 1 81 ? -6.071 -2.729 15.454 1.00 96.06 81 LEU A CA 1
ATOM 663 C C . LEU A 1 81 ? -6.326 -2.031 16.793 1.00 96.06 81 LEU A C 1
ATOM 665 O O . LEU A 1 81 ? -7.484 -1.866 17.165 1.00 96.06 81 LEU A O 1
ATOM 669 N N . GLN A 1 82 ? -5.286 -1.596 17.506 1.00 97.12 82 GLN A N 1
ATOM 670 C CA . GLN A 1 82 ? -5.451 -0.827 18.741 1.00 97.12 82 GLN A CA 1
ATOM 671 C C . GLN A 1 82 ? -6.138 0.518 18.487 1.00 97.12 82 GLN A C 1
ATOM 673 O O . GLN A 1 82 ? -7.060 0.866 19.223 1.00 97.12 82 GLN A O 1
ATOM 678 N N . ASP A 1 83 ? -5.754 1.231 17.429 1.00 94.81 83 ASP A N 1
ATOM 679 C CA . ASP A 1 83 ? -6.380 2.499 17.032 1.00 94.81 83 ASP A CA 1
ATOM 680 C C . ASP A 1 83 ? -7.856 2.321 16.635 1.00 94.81 83 ASP A C 1
ATOM 682 O O . ASP A 1 83 ? -8.737 3.074 17.064 1.00 94.81 83 ASP A O 1
ATOM 686 N N . VAL A 1 84 ? -8.153 1.255 15.886 1.00 93.81 84 VAL A N 1
ATOM 687 C CA . VAL A 1 84 ? -9.524 0.869 15.528 1.00 93.81 84 VAL A CA 1
ATOM 688 C C . VAL A 1 84 ? -10.338 0.522 16.775 1.00 93.81 84 VAL A C 1
ATOM 690 O O . VAL A 1 84 ? -11.458 1.007 16.927 1.00 93.81 84 VAL A O 1
ATOM 693 N N . LEU A 1 85 ? -9.792 -0.270 17.700 1.00 94.56 85 LEU A N 1
ATOM 694 C CA . LEU A 1 85 ? -10.465 -0.613 18.957 1.00 94.56 85 LEU A CA 1
ATOM 695 C C . LEU A 1 85 ? -10.718 0.623 19.823 1.00 94.56 85 LEU A C 1
ATOM 697 O O . LEU A 1 85 ? -11.789 0.745 20.414 1.00 94.56 85 LEU A O 1
ATOM 701 N N . GLN A 1 86 ? -9.767 1.554 19.887 1.00 93.00 86 GLN A N 1
ATOM 702 C CA . GLN A 1 86 ? -9.946 2.815 20.600 1.00 93.00 86 GLN A CA 1
ATOM 703 C C . GLN A 1 86 ? -11.060 3.657 19.969 1.00 93.00 86 GLN A C 1
ATOM 705 O O . GLN A 1 86 ? -11.909 4.184 20.690 1.00 93.00 86 GLN A O 1
ATOM 710 N N . SER A 1 87 ? -11.104 3.718 18.636 1.00 90.12 87 SER A N 1
ATOM 711 C CA . SER A 1 87 ? -12.162 4.403 17.888 1.00 90.12 87 SER A CA 1
ATOM 712 C C . SER A 1 87 ? -13.536 3.778 18.151 1.00 90.12 87 SER A C 1
ATOM 714 O O . SER A 1 87 ? -14.502 4.497 18.392 1.00 90.12 87 SER A O 1
ATOM 716 N N . LEU A 1 88 ? -13.624 2.444 18.180 1.00 89.69 88 LEU A N 1
ATOM 717 C CA . LEU A 1 88 ? -14.855 1.712 18.492 1.00 89.69 88 LEU A CA 1
ATOM 718 C C . LEU A 1 88 ? -15.326 1.940 19.931 1.00 89.69 88 LEU A C 1
ATOM 720 O O . LEU A 1 88 ? -16.504 2.202 20.154 1.00 89.69 88 LEU A O 1
ATOM 724 N N . ASN A 1 89 ? -14.416 1.862 20.904 1.00 89.31 89 ASN A N 1
ATOM 725 C CA . ASN A 1 89 ? -14.745 2.031 22.320 1.00 89.31 89 ASN A CA 1
ATOM 726 C C . ASN A 1 89 ? -15.151 3.471 22.664 1.00 89.31 89 ASN A C 1
ATOM 728 O O . ASN A 1 89 ? -15.940 3.683 23.582 1.00 89.31 89 ASN A O 1
ATOM 732 N N . GLY A 1 90 ? -14.604 4.460 21.951 1.00 84.50 90 GLY A N 1
ATOM 733 C CA . GLY A 1 90 ? -14.975 5.867 22.104 1.00 84.50 90 GLY A CA 1
ATOM 734 C C . GLY A 1 90 ? -16.259 6.253 21.370 1.00 84.50 90 GLY A C 1
ATOM 735 O O . GLY A 1 90 ? -16.797 7.335 21.607 1.00 84.50 90 GLY A O 1
ATOM 736 N N . ALA A 1 91 ? -16.759 5.401 20.475 1.00 82.25 91 ALA A N 1
ATOM 737 C CA . ALA A 1 91 ? -17.908 5.735 19.662 1.00 82.25 91 ALA A CA 1
ATOM 738 C C . ALA A 1 91 ? -19.225 5.497 20.410 1.00 82.25 91 ALA A C 1
ATOM 740 O O . ALA A 1 91 ? -19.474 4.445 20.998 1.00 82.25 91 ALA A O 1
ATOM 741 N N . VAL A 1 92 ? -20.102 6.498 20.356 1.00 76.00 92 VAL A N 1
ATOM 742 C CA . VAL A 1 92 ? -21.415 6.465 21.001 1.00 76.00 92 VAL A CA 1
ATOM 743 C C . VAL A 1 92 ? -22.481 6.211 19.943 1.00 76.00 92 VAL A C 1
ATOM 745 O O . VAL A 1 92 ? -22.576 6.938 18.954 1.00 76.00 92 VAL A O 1
ATOM 748 N N . MET A 1 93 ? -23.311 5.194 20.170 1.00 74.94 93 MET A N 1
ATOM 749 C CA . MET A 1 93 ? -24.504 4.952 19.360 1.00 74.94 93 MET A CA 1
ATOM 750 C C . MET A 1 93 ? -25.484 6.109 19.535 1.00 74.94 93 MET A C 1
ATOM 752 O O . MET A 1 93 ? -25.891 6.419 20.657 1.00 74.94 93 MET A O 1
ATOM 756 N N . GLN A 1 94 ? -25.897 6.736 18.436 1.00 68.31 94 GLN A N 1
ATOM 757 C CA . GLN A 1 94 ? -26.916 7.778 18.518 1.00 68.31 94 GLN A CA 1
ATOM 758 C C . GLN A 1 94 ? -28.303 7.145 18.713 1.00 68.31 94 GLN A C 1
ATOM 760 O O . GLN A 1 94 ? -28.657 6.216 17.975 1.00 68.31 94 GLN A O 1
ATOM 765 N N . PRO A 1 95 ? -29.122 7.631 19.666 1.00 66.19 95 PRO A N 1
ATOM 766 C CA . PRO A 1 95 ? -30.498 7.176 19.803 1.00 66.19 95 PRO A CA 1
ATOM 767 C C . PRO A 1 95 ? -31.272 7.515 18.523 1.00 66.19 95 PRO A C 1
ATOM 769 O O . PRO A 1 95 ? -31.388 8.674 18.130 1.00 66.19 95 PRO A O 1
ATOM 772 N N . THR A 1 96 ? -31.780 6.491 17.842 1.00 60.09 96 THR A N 1
ATOM 773 C CA . THR A 1 96 ? -32.538 6.655 16.598 1.00 60.09 96 THR A CA 1
ATOM 774 C C . THR A 1 96 ? -34.004 6.950 16.925 1.00 60.09 96 THR A C 1
ATOM 776 O O . THR A 1 96 ? -34.669 6.161 17.591 1.00 60.09 96 THR A O 1
ATOM 779 N N . GLN A 1 97 ? -34.518 8.090 16.454 1.00 60.81 97 GLN A N 1
ATOM 780 C CA . GLN A 1 97 ? -35.957 8.358 16.405 1.00 60.81 97 GLN A CA 1
ATOM 781 C C . GLN A 1 97 ? -36.483 7.885 15.045 1.00 60.81 97 GLN A C 1
ATOM 783 O O . GLN A 1 97 ? -36.275 8.528 14.018 1.00 60.81 97 GLN A O 1
ATOM 788 N N . GLU A 1 98 ? -37.127 6.719 15.016 1.00 58.19 98 GLU A N 1
ATOM 789 C CA . GLU A 1 98 ? -37.687 6.157 13.786 1.00 58.19 98 GLU A CA 1
ATOM 790 C C . GLU A 1 98 ? -38.971 6.887 13.377 1.00 58.19 98 GLU A C 1
ATOM 792 O O . GLU A 1 98 ? -40.045 6.655 13.921 1.00 58.19 98 GLU A O 1
ATOM 797 N N . THR A 1 99 ? -38.887 7.727 12.347 1.00 55.19 99 THR A N 1
ATOM 798 C CA . THR A 1 99 ? -40.057 8.128 11.548 1.00 55.19 99 THR A CA 1
ATOM 799 C C . THR A 1 99 ? -39.742 7.946 10.066 1.00 55.19 99 THR A C 1
ATOM 801 O O . THR A 1 99 ? -39.622 8.898 9.306 1.00 55.19 99 THR A O 1
ATOM 804 N N . ARG A 1 100 ? -39.553 6.693 9.634 1.00 60.84 100 ARG A N 1
ATOM 805 C CA . ARG A 1 100 ? -39.155 6.400 8.248 1.00 60.84 100 ARG A CA 1
ATOM 806 C C . ARG A 1 100 ? -40.326 6.575 7.286 1.00 60.84 100 ARG A C 1
ATOM 808 O O . ARG A 1 100 ? -41.300 5.823 7.342 1.00 60.84 100 ARG A O 1
ATOM 815 N N . ARG A 1 101 ? -40.212 7.526 6.358 1.00 68.75 101 ARG A N 1
ATOM 816 C CA . ARG A 1 101 ? -41.187 7.705 5.269 1.00 68.75 101 ARG A CA 1
ATOM 817 C C . ARG A 1 101 ? -40.948 6.654 4.170 1.00 68.75 101 ARG A C 1
ATOM 819 O O . ARG A 1 101 ? -39.803 6.287 3.915 1.00 68.75 101 ARG A O 1
ATOM 826 N N . PRO A 1 102 ? -41.988 6.174 3.464 1.00 71.25 102 PRO A N 1
ATOM 827 C CA . PRO A 1 102 ? -41.852 5.128 2.440 1.00 71.25 102 PRO A CA 1
ATOM 828 C C . PRO A 1 102 ? -40.843 5.464 1.324 1.00 71.25 102 PRO A C 1
ATOM 830 O O . PRO A 1 102 ? -40.140 4.575 0.853 1.00 71.25 102 PRO A O 1
ATOM 833 N N . LEU A 1 103 ? -40.700 6.744 0.961 1.00 69.62 103 LEU A N 1
ATOM 834 C CA . LEU A 1 103 ? -39.716 7.212 -0.027 1.00 69.62 103 LEU A CA 1
ATOM 835 C C . LEU A 1 103 ? -38.254 7.093 0.450 1.00 69.62 103 LEU A C 1
ATOM 837 O O . LEU A 1 103 ? -37.361 6.900 -0.370 1.00 69.62 103 LEU A O 1
ATOM 841 N N . GLU A 1 104 ? -37.985 7.158 1.757 1.00 68.31 104 GLU A N 1
ATOM 842 C CA . GLU A 1 104 ? -36.625 6.990 2.296 1.00 68.31 104 GLU A CA 1
ATOM 843 C C . GLU A 1 104 ? -36.150 5.536 2.198 1.00 68.31 104 GLU A C 1
ATOM 845 O O . GLU A 1 104 ? -34.974 5.300 1.929 1.00 68.31 104 GLU A O 1
ATOM 850 N N . ARG A 1 105 ? -37.067 4.560 2.309 1.00 68.00 105 ARG A N 1
ATOM 851 C CA . ARG A 1 105 ? -36.752 3.129 2.122 1.00 68.00 105 ARG A CA 1
ATOM 852 C C . ARG A 1 105 ? -36.277 2.832 0.695 1.00 68.00 105 ARG A C 1
ATOM 854 O O . ARG A 1 105 ? -35.398 1.997 0.506 1.00 68.00 105 ARG A O 1
ATOM 861 N N . LEU A 1 106 ? -36.819 3.542 -0.297 1.00 72.31 106 LEU A N 1
ATOM 862 C CA . LEU A 1 106 ? -36.408 3.410 -1.698 1.00 72.31 106 LEU A CA 1
ATOM 863 C C . LEU A 1 106 ? -35.036 4.056 -1.974 1.00 72.31 106 LEU A C 1
ATOM 865 O O . LEU A 1 106 ? -34.271 3.566 -2.802 1.00 72.31 106 LEU A O 1
ATOM 869 N N . ARG A 1 107 ? -34.680 5.142 -1.270 1.00 69.81 107 ARG A N 1
ATOM 870 C CA . ARG A 1 107 ? -33.347 5.763 -1.408 1.00 69.81 107 ARG A CA 1
ATOM 871 C C . ARG A 1 107 ? -32.252 4.840 -0.880 1.00 69.81 107 ARG A C 1
ATOM 873 O O . ARG A 1 107 ? -31.237 4.682 -1.549 1.00 69.81 107 ARG A O 1
ATOM 880 N N . THR A 1 108 ? -32.488 4.163 0.246 1.00 67.94 108 THR A N 1
ATOM 881 C CA . THR A 1 108 ? -31.507 3.236 0.840 1.00 67.94 108 THR A CA 1
ATOM 882 C C . THR A 1 108 ? -31.171 2.025 -0.035 1.00 67.94 108 THR A C 1
ATOM 884 O O . THR A 1 108 ? -30.101 1.452 0.126 1.00 67.94 108 THR A O 1
ATOM 887 N N . THR A 1 109 ? -32.038 1.637 -0.976 1.00 73.94 109 THR A N 1
ATOM 888 C CA . THR A 1 109 ? -31.754 0.548 -1.929 1.00 73.94 109 THR A CA 1
ATOM 889 C C . THR A 1 109 ? -30.879 0.967 -3.112 1.00 73.94 109 THR A C 1
ATOM 891 O O . THR A 1 109 ? -30.254 0.112 -3.725 1.00 73.94 109 THR A O 1
ATOM 894 N N . ILE A 1 110 ? -30.836 2.261 -3.443 1.00 79.06 110 ILE A N 1
ATOM 895 C CA . ILE A 1 110 ? -30.086 2.798 -4.595 1.00 79.06 110 ILE A CA 1
ATOM 896 C C . ILE A 1 110 ? -28.759 3.416 -4.132 1.00 79.06 110 ILE A C 1
ATOM 898 O O . ILE A 1 110 ? -27.744 3.297 -4.809 1.00 79.06 110 ILE A O 1
ATOM 902 N N . ALA A 1 111 ? -28.764 4.046 -2.959 1.00 74.50 111 ALA A N 1
ATOM 903 C CA . ALA A 1 111 ? -27.592 4.589 -2.292 1.00 74.50 111 ALA A CA 1
ATOM 904 C C . ALA A 1 111 ? -27.616 4.114 -0.829 1.00 74.50 111 ALA A C 1
ATOM 906 O O . ALA A 1 111 ? -28.223 4.778 0.021 1.00 74.50 111 ALA A O 1
ATOM 907 N N . PRO A 1 112 ? -27.041 2.935 -0.527 1.00 72.56 112 PRO A N 1
ATOM 908 C CA . PRO A 1 112 ? -26.983 2.441 0.838 1.00 72.56 112 PRO A CA 1
ATOM 909 C C . PRO A 1 112 ? -26.142 3.401 1.679 1.00 72.56 112 PRO A C 1
ATOM 911 O O . PRO A 1 112 ? -24.965 3.619 1.410 1.00 72.56 112 PRO A O 1
ATOM 914 N N . ALA A 1 113 ? -26.769 3.985 2.694 1.00 75.88 113 ALA A N 1
ATOM 915 C CA . ALA A 1 113 ? -26.107 4.796 3.702 1.00 75.88 113 ALA A CA 1
ATOM 916 C C . ALA A 1 113 ? -26.151 4.052 5.043 1.00 75.88 113 ALA A C 1
ATOM 918 O O . ALA A 1 113 ? -27.138 3.353 5.319 1.00 75.88 113 ALA A O 1
ATOM 919 N N . PRO A 1 114 ? -25.117 4.187 5.891 1.00 77.12 114 PRO A N 1
ATOM 920 C CA . PRO A 1 114 ? -25.144 3.596 7.217 1.00 77.12 114 PRO A CA 1
ATOM 921 C C . PRO A 1 114 ? -26.322 4.163 8.031 1.00 77.12 114 PRO A C 1
ATOM 923 O O . PRO A 1 114 ? -26.646 5.349 7.906 1.00 77.12 114 PRO A O 1
ATOM 926 N N . PRO A 1 115 ? -26.990 3.347 8.870 1.00 79.12 115 PRO A N 1
ATOM 927 C CA . PRO A 1 115 ? -28.035 3.845 9.757 1.00 79.12 115 PRO A CA 1
ATOM 928 C C . PRO A 1 115 ? -27.529 5.020 10.614 1.00 79.12 115 PRO A C 1
ATOM 930 O O . PRO A 1 115 ? -26.401 4.947 11.105 1.00 79.12 115 PRO A O 1
ATOM 933 N N . PRO A 1 116 ? -28.351 6.056 10.885 1.00 80.00 116 PRO A N 1
ATOM 934 C CA . PRO A 1 116 ? -27.925 7.226 11.664 1.00 80.00 116 PRO A CA 1
ATOM 935 C C . PRO A 1 116 ? -27.314 6.863 13.022 1.00 80.00 116 PRO A C 1
ATOM 937 O O . PRO A 1 116 ? -26.342 7.473 13.450 1.00 80.00 116 PRO A O 1
ATOM 940 N N . ALA A 1 117 ? -27.834 5.805 13.654 1.00 83.38 117 ALA A N 1
ATOM 941 C CA . ALA A 1 117 ? -27.334 5.287 14.924 1.00 83.38 117 ALA A CA 1
ATOM 942 C C . ALA A 1 117 ? -25.838 4.919 14.903 1.00 83.38 117 ALA A C 1
ATOM 944 O O . ALA A 1 117 ? -25.167 5.091 15.916 1.00 83.38 117 ALA A O 1
ATOM 945 N N . VAL A 1 118 ? -25.327 4.438 13.762 1.00 86.06 118 VAL A N 1
ATOM 946 C CA . VAL A 1 118 ? -23.937 3.980 13.586 1.00 86.06 118 VAL A CA 1
ATOM 947 C C . VAL A 1 118 ? -23.119 4.887 12.668 1.00 86.06 118 VAL A C 1
ATOM 949 O O . VAL A 1 118 ? -21.945 4.610 12.448 1.00 86.06 118 VAL A O 1
ATOM 952 N N . ALA A 1 119 ? -23.695 5.963 12.124 1.00 85.50 119 ALA A N 1
ATOM 953 C CA . ALA A 1 119 ? -23.023 6.809 11.137 1.00 85.50 119 ALA A CA 1
ATOM 954 C C . ALA A 1 119 ? -21.686 7.367 11.657 1.00 85.50 119 ALA A C 1
ATOM 956 O O . ALA A 1 119 ? -20.690 7.334 10.942 1.00 85.50 119 ALA A O 1
ATOM 957 N N . GLY A 1 120 ? -21.639 7.791 12.927 1.00 84.88 120 GLY A N 1
ATOM 958 C CA . GLY A 1 120 ? -20.401 8.251 13.567 1.00 84.88 120 GLY A CA 1
ATOM 959 C C . GLY A 1 120 ? -19.355 7.146 13.750 1.00 84.88 120 GLY A C 1
ATOM 960 O O . GLY A 1 120 ? -18.167 7.407 13.595 1.00 84.88 120 GLY A O 1
ATOM 961 N N . ILE A 1 121 ? -19.786 5.907 14.017 1.00 87.88 121 ILE A N 1
ATOM 962 C CA . ILE A 1 121 ? -18.890 4.742 14.110 1.00 87.88 121 ILE A CA 1
ATOM 963 C C . ILE A 1 121 ? -18.294 4.439 12.737 1.00 87.88 121 ILE A C 1
ATOM 965 O O . ILE A 1 121 ? -17.086 4.282 12.616 1.00 87.88 121 ILE A O 1
ATOM 969 N N . VAL A 1 122 ? -19.132 4.374 11.700 1.00 89.00 122 VAL A N 1
ATOM 970 C CA . VAL A 1 122 ? -18.687 4.068 10.334 1.00 89.00 122 VAL A CA 1
ATOM 971 C C . VAL A 1 122 ? -17.707 5.128 9.842 1.00 89.00 122 VAL A C 1
ATOM 973 O O . VAL A 1 122 ? -16.616 4.769 9.419 1.00 89.00 122 VAL A O 1
ATOM 976 N N . ALA A 1 123 ? -18.030 6.413 10.011 1.00 87.00 123 ALA A N 1
ATOM 977 C CA . ALA A 1 123 ? -17.126 7.506 9.656 1.00 87.00 123 ALA A CA 1
ATOM 978 C C . ALA A 1 123 ? -15.793 7.447 10.425 1.00 87.00 123 ALA A C 1
ATOM 980 O O . ALA A 1 123 ? -14.743 7.749 9.870 1.00 87.00 123 ALA A O 1
ATOM 981 N N . ALA A 1 124 ? -15.806 7.024 11.695 1.00 87.12 124 ALA A N 1
ATOM 982 C CA . ALA A 1 124 ? -14.577 6.841 12.463 1.00 87.12 124 ALA A CA 1
ATOM 983 C C . ALA A 1 124 ? -13.739 5.648 11.972 1.00 87.12 124 ALA A C 1
ATOM 985 O O . ALA A 1 124 ? -12.524 5.662 12.145 1.00 87.12 124 ALA A O 1
ATOM 986 N N . LEU A 1 125 ? -14.354 4.618 11.387 1.00 89.31 125 LEU A N 1
ATOM 987 C CA . LEU A 1 125 ? -13.670 3.430 10.863 1.00 89.31 125 LEU A CA 1
ATOM 988 C C . LEU A 1 125 ? -13.211 3.574 9.413 1.00 89.31 125 LEU A C 1
ATOM 990 O O . LEU A 1 125 ? -12.357 2.801 8.981 1.00 89.31 125 LEU A O 1
ATOM 994 N N . GLU A 1 126 ? -13.757 4.532 8.671 1.00 88.50 126 GLU A N 1
ATOM 995 C CA . GLU A 1 126 ? -13.272 4.865 7.337 1.00 88.50 126 GLU A CA 1
ATOM 996 C C . GLU A 1 126 ? -11.809 5.351 7.393 1.00 88.50 126 GLU A C 1
ATOM 998 O O . GLU A 1 126 ? -11.355 5.867 8.426 1.00 88.50 126 GLU A O 1
ATOM 1003 N N . PRO A 1 127 ? -11.038 5.161 6.304 1.00 89.50 127 PRO A N 1
ATOM 1004 C CA . PRO A 1 127 ? -9.738 5.800 6.158 1.00 89.50 127 PRO A CA 1
ATOM 1005 C C . PRO A 1 127 ? -9.864 7.309 6.375 1.00 89.50 127 PRO A C 1
ATOM 1007 O O . PRO A 1 127 ? -10.745 7.961 5.817 1.00 89.50 127 PRO A O 1
ATOM 1010 N N . GLN A 1 128 ? -9.003 7.858 7.224 1.00 81.44 128 GLN A N 1
ATOM 1011 C CA . GLN A 1 128 ? -9.073 9.256 7.620 1.00 81.44 128 GLN A CA 1
ATOM 1012 C C . GLN A 1 128 ? -8.261 10.141 6.669 1.00 81.44 128 GLN A C 1
ATOM 1014 O O . GLN A 1 128 ? -7.092 9.871 6.391 1.00 81.44 128 GLN A O 1
ATOM 1019 N N . GLY A 1 129 ? -8.867 11.246 6.227 1.00 72.88 129 GLY A N 1
ATOM 1020 C CA . GLY A 1 129 ? -8.248 12.192 5.296 1.00 72.88 129 GLY A CA 1
ATOM 1021 C C . GLY A 1 129 ? -8.151 11.637 3.871 1.00 72.88 129 GLY A C 1
ATOM 1022 O O . GLY A 1 129 ? -8.996 10.862 3.438 1.00 72.88 129 GLY A O 1
ATOM 1023 N N . GLU A 1 130 ? -7.112 12.037 3.139 1.00 68.50 130 GLU A N 1
ATOM 1024 C CA . GLU A 1 130 ? -6.817 11.539 1.781 1.00 68.50 130 GLU A CA 1
ATOM 1025 C C . GLU A 1 130 ? -5.893 10.304 1.793 1.00 68.50 130 GLU A C 1
ATOM 1027 O O . GLU A 1 130 ? -5.422 9.849 0.750 1.00 68.50 130 GLU A O 1
ATOM 1032 N N . GLN A 1 131 ? -5.605 9.758 2.980 1.00 70.19 131 GLN A N 1
ATOM 1033 C CA . GLN A 1 131 ? -4.637 8.680 3.159 1.00 70.19 131 GLN A CA 1
ATOM 1034 C C . GLN A 1 131 ? -5.201 7.351 2.649 1.00 70.19 131 GLN A C 1
ATOM 1036 O O . GLN A 1 131 ? -6.157 6.791 3.186 1.00 70.19 131 GLN A O 1
ATOM 1041 N N . ILE A 1 132 ? -4.556 6.828 1.611 1.00 84.94 132 ILE A N 1
ATOM 1042 C CA . ILE A 1 132 ? -4.748 5.474 1.095 1.00 84.94 132 ILE A CA 1
ATOM 1043 C C . ILE A 1 132 ? -3.622 4.565 1.596 1.00 84.94 132 ILE A C 1
ATOM 1045 O O . ILE A 1 132 ? -2.643 5.020 2.180 1.00 84.94 132 ILE A O 1
ATOM 1049 N N . CYS A 1 133 ? -3.738 3.265 1.327 1.00 93.56 133 CYS A N 1
ATOM 1050 C CA . CYS A 1 133 ? -2.663 2.300 1.547 1.00 93.56 133 CYS A CA 1
ATOM 1051 C C . CYS A 1 133 ? -1.296 2.867 1.085 1.00 93.56 133 CYS A C 1
ATOM 1053 O O . CYS A 1 133 ? -1.159 3.175 -0.103 1.00 93.56 133 CYS A O 1
ATOM 1055 N N . PRO A 1 134 ? -0.274 2.964 1.962 1.00 93.38 134 PRO A N 1
ATOM 1056 C CA . PRO A 1 134 ? 1.001 3.603 1.619 1.00 93.38 134 PRO A CA 1
ATOM 1057 C C . PRO A 1 134 ? 1.716 2.965 0.420 1.00 93.38 134 PRO A C 1
ATOM 1059 O O . PRO A 1 134 ? 2.312 3.661 -0.397 1.00 93.38 134 PRO A O 1
ATOM 1062 N N . ALA A 1 135 ? 1.585 1.646 0.256 1.00 95.56 135 ALA A N 1
ATOM 1063 C CA . ALA A 1 135 ? 2.100 0.947 -0.919 1.00 95.56 135 ALA A CA 1
ATOM 1064 C C . ALA A 1 135 ? 1.349 1.329 -2.207 1.00 95.56 135 ALA A C 1
ATOM 1066 O O . ALA A 1 135 ? 1.985 1.513 -3.239 1.00 95.56 135 ALA A O 1
ATOM 1067 N N . CYS A 1 136 ? 0.025 1.536 -2.149 1.00 95.38 136 CYS A N 1
ATOM 1068 C CA . CYS A 1 136 ? -0.742 2.026 -3.302 1.00 95.38 136 CYS A CA 1
ATOM 1069 C C . CYS A 1 136 ? -0.322 3.450 -3.674 1.00 95.38 136 CYS A C 1
ATOM 1071 O O . CYS A 1 136 ? -0.208 3.762 -4.854 1.00 95.38 136 CYS A O 1
ATOM 1073 N N . ALA A 1 137 ? -0.087 4.310 -2.677 1.00 93.94 137 ALA A N 1
ATOM 1074 C CA . ALA A 1 137 ? 0.396 5.666 -2.916 1.00 93.94 137 ALA A CA 1
ATOM 1075 C C . ALA A 1 137 ? 1.758 5.647 -3.625 1.00 93.94 137 ALA A C 1
ATOM 1077 O O . ALA A 1 137 ? 1.926 6.312 -4.643 1.00 93.94 137 ALA A O 1
ATOM 1078 N N . GLN A 1 138 ? 2.694 4.815 -3.153 1.00 95.06 138 GLN A N 1
ATOM 1079 C CA . GLN A 1 138 ? 3.994 4.653 -3.803 1.00 95.06 138 GLN A CA 1
ATOM 1080 C C . GLN A 1 138 ? 3.877 4.110 -5.235 1.00 95.06 138 GLN A C 1
ATOM 1082 O O . GLN A 1 138 ? 4.601 4.565 -6.119 1.00 95.06 138 GLN A O 1
ATOM 1087 N N . CYS A 1 139 ? 2.980 3.148 -5.469 1.00 96.25 139 CYS A N 1
ATOM 1088 C CA . CYS A 1 139 ? 2.744 2.596 -6.802 1.00 96.25 139 CYS A CA 1
ATOM 1089 C C . CYS A 1 139 ? 2.255 3.669 -7.773 1.00 96.25 139 CYS A C 1
ATOM 1091 O O . CYS A 1 139 ? 2.841 3.799 -8.839 1.00 96.25 139 CYS A O 1
ATOM 1093 N N . ARG A 1 140 ? 1.285 4.502 -7.370 1.00 95.06 140 ARG A N 1
ATOM 1094 C CA . ARG A 1 140 ? 0.784 5.613 -8.198 1.00 95.06 140 ARG A CA 1
ATOM 1095 C C . ARG A 1 140 ? 1.874 6.614 -8.567 1.00 95.06 140 ARG A C 1
ATOM 1097 O O . ARG A 1 140 ? 1.984 6.987 -9.727 1.00 95.06 140 ARG A O 1
ATOM 1104 N N . VAL A 1 141 ? 2.715 6.998 -7.603 1.00 95.06 141 VAL A N 1
ATOM 1105 C CA . VAL A 1 141 ? 3.843 7.911 -7.864 1.00 95.06 141 VAL A CA 1
ATOM 1106 C C . VAL A 1 141 ? 4.783 7.333 -8.923 1.00 95.06 141 VAL A C 1
ATOM 1108 O O . VAL A 1 141 ? 5.209 8.039 -9.830 1.00 95.06 141 VAL A O 1
ATOM 1111 N N . MET A 1 142 ? 5.117 6.045 -8.827 1.00 96.44 142 MET A N 1
ATOM 1112 C CA . MET A 1 142 ? 6.003 5.414 -9.807 1.00 96.44 142 MET A CA 1
ATOM 1113 C C . MET A 1 142 ? 5.318 5.151 -11.149 1.00 96.44 142 MET A C 1
ATOM 1115 O O . MET A 1 142 ? 5.974 5.230 -12.182 1.00 96.44 142 MET A O 1
ATOM 1119 N N . GLU A 1 143 ? 4.022 4.845 -11.147 1.00 95.75 143 GLU A N 1
ATOM 1120 C CA . GLU A 1 143 ? 3.219 4.683 -12.358 1.00 95.75 143 GLU A CA 1
ATOM 1121 C C . GLU A 1 143 ? 3.233 5.964 -13.194 1.00 95.75 143 GLU A C 1
ATOM 1123 O O . GLU A 1 143 ? 3.528 5.890 -14.383 1.00 95.75 143 GLU A O 1
ATOM 1128 N N . GLU A 1 144 ? 3.016 7.129 -12.573 1.00 96.25 144 GLU A N 1
ATOM 1129 C CA . GLU A 1 144 ? 3.121 8.435 -13.238 1.00 96.25 144 GLU A CA 1
ATOM 1130 C C . GLU A 1 144 ? 4.499 8.621 -13.888 1.00 96.25 144 GLU A C 1
ATOM 1132 O O . GLU A 1 144 ? 4.585 8.936 -15.072 1.00 96.25 144 GLU A O 1
ATOM 1137 N N . VAL A 1 145 ? 5.582 8.307 -13.167 1.00 95.50 145 VAL A N 1
ATOM 1138 C CA . VAL A 1 145 ? 6.950 8.387 -13.709 1.00 95.50 145 VAL A CA 1
ATOM 1139 C C . VAL A 1 145 ? 7.139 7.471 -14.922 1.00 95.50 145 VAL A C 1
ATOM 1141 O O . VAL A 1 145 ? 7.739 7.878 -15.917 1.00 95.50 145 VAL A O 1
ATOM 1144 N N . TYR A 1 146 ? 6.661 6.226 -14.868 1.00 95.56 146 TYR A N 1
ATOM 1145 C CA . TYR A 1 146 ? 6.788 5.308 -16.002 1.00 95.56 146 TYR A CA 1
ATOM 1146 C C . TYR A 1 146 ? 5.905 5.716 -17.184 1.00 95.56 146 TYR A C 1
ATOM 1148 O O . TYR A 1 146 ? 6.318 5.529 -18.328 1.00 95.56 146 TYR A O 1
ATOM 1156 N N . LEU A 1 147 ? 4.720 6.274 -16.929 1.00 95.19 147 LEU A N 1
ATOM 1157 C CA . LEU A 1 147 ? 3.838 6.810 -17.962 1.00 95.19 147 LEU A CA 1
ATOM 1158 C C . LEU A 1 147 ? 4.470 8.013 -18.661 1.00 95.19 147 LEU A C 1
ATOM 1160 O O . LEU A 1 147 ? 4.476 8.042 -19.889 1.00 95.19 147 LEU A O 1
ATOM 1164 N N . ASP A 1 148 ? 5.060 8.945 -17.917 1.00 93.69 148 ASP A N 1
ATOM 1165 C CA . ASP A 1 148 ? 5.769 10.093 -18.488 1.00 93.69 148 ASP A CA 1
ATOM 1166 C C . ASP A 1 148 ? 6.924 9.630 -19.382 1.00 93.69 148 ASP A C 1
ATOM 1168 O O . ASP A 1 148 ? 7.014 10.015 -20.546 1.00 93.69 148 ASP A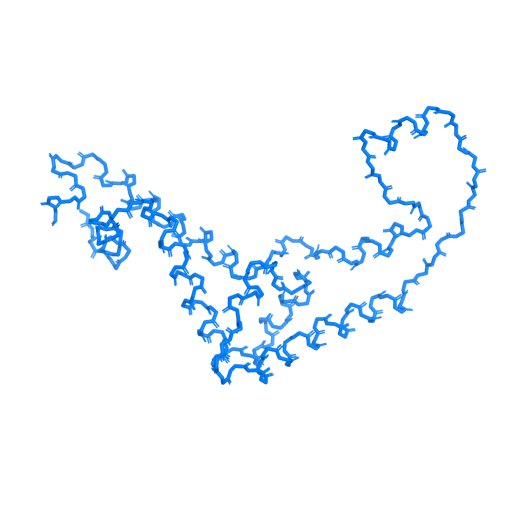 O 1
ATOM 1172 N N . VAL A 1 149 ? 7.756 8.708 -18.885 1.00 92.19 149 VAL A N 1
ATOM 1173 C CA . VAL A 1 149 ? 8.857 8.120 -19.665 1.00 92.19 149 VAL A CA 1
ATOM 1174 C C . VAL A 1 149 ? 8.342 7.418 -20.923 1.00 92.19 149 VAL A C 1
ATOM 1176 O O . VAL A 1 149 ? 8.954 7.541 -21.988 1.00 92.19 149 VAL A O 1
ATOM 1179 N N . LEU A 1 150 ? 7.235 6.678 -20.818 1.00 91.31 150 LEU A N 1
ATOM 1180 C CA . LEU A 1 150 ? 6.613 6.005 -21.953 1.00 91.31 150 LEU A CA 1
ATOM 1181 C C . LEU A 1 150 ? 6.177 7.023 -23.008 1.00 91.31 150 LEU A C 1
ATOM 1183 O O . LEU A 1 150 ? 6.563 6.891 -24.167 1.00 91.31 150 LEU A O 1
ATOM 1187 N N . LEU A 1 151 ? 5.401 8.029 -22.599 1.00 90.81 151 LEU A N 1
ATOM 1188 C CA . LEU A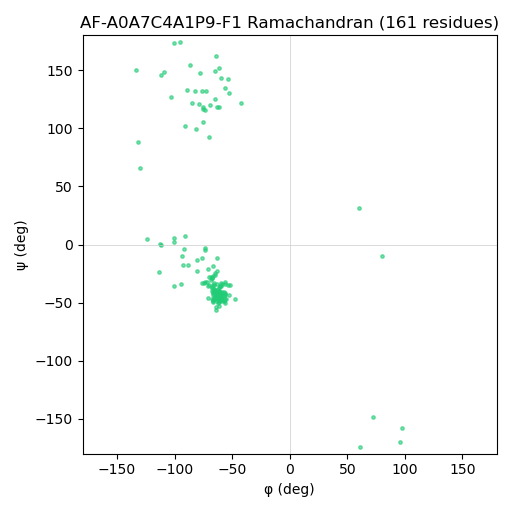 1 151 ? 4.835 9.055 -23.474 1.00 90.81 151 LEU A CA 1
ATOM 1189 C C . LEU A 1 151 ? 5.918 9.893 -24.151 1.00 90.81 151 LEU A C 1
ATOM 1191 O O . LEU A 1 151 ? 5.841 10.114 -25.359 1.00 90.81 151 LEU A O 1
ATOM 1195 N N . ASP A 1 152 ? 6.946 10.292 -23.406 1.00 89.31 152 ASP A N 1
ATOM 1196 C CA . ASP A 1 152 ? 8.066 11.069 -23.931 1.00 89.31 152 ASP A CA 1
ATOM 1197 C C . ASP A 1 152 ? 8.891 10.296 -24.968 1.00 89.31 152 ASP A C 1
ATOM 1199 O O . ASP A 1 152 ? 9.514 10.900 -25.841 1.00 89.31 152 ASP A O 1
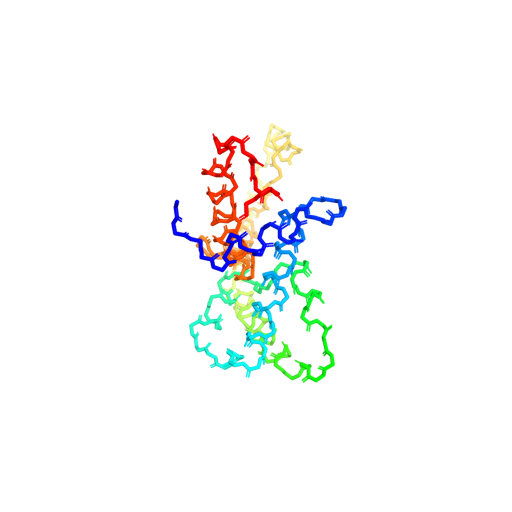ATOM 1203 N N . SER A 1 153 ? 8.888 8.962 -24.897 1.00 85.81 153 SER A N 1
ATOM 1204 C CA . SER A 1 153 ? 9.674 8.103 -25.790 1.00 85.81 153 SER A CA 1
ATOM 1205 C C . SER A 1 153 ? 8.897 7.621 -27.028 1.00 85.81 153 SER A C 1
ATOM 1207 O O . SER A 1 153 ? 9.497 7.076 -27.954 1.00 85.81 153 SER A O 1
ATOM 1209 N N . LEU A 1 154 ? 7.573 7.829 -27.090 1.00 82.88 154 LEU A N 1
ATOM 1210 C CA . LEU A 1 154 ? 6.741 7.515 -28.268 1.00 82.88 154 LEU A CA 1
ATOM 1211 C C . LEU A 1 154 ? 7.123 8.272 -29.562 1.00 82.88 154 LEU A C 1
ATOM 1213 O O . LEU A 1 154 ? 6.976 7.683 -30.634 1.00 82.88 154 LEU A O 1
ATOM 1217 N N . PRO A 1 155 ? 7.572 9.545 -29.531 1.00 79.19 155 PRO A N 1
ATOM 1218 C CA . PRO A 1 155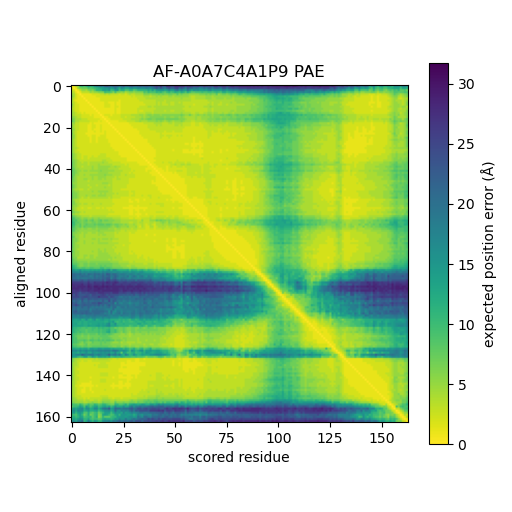 ? 7.911 10.299 -30.741 1.00 79.19 155 PRO A CA 1
ATOM 1219 C C . PRO A 1 155 ? 9.256 9.916 -31.379 1.00 79.19 155 PRO A C 1
ATOM 1221 O O . PRO A 1 155 ? 9.552 10.386 -32.480 1.00 79.19 155 PRO A O 1
ATOM 1224 N N . GLU A 1 156 ? 10.106 9.132 -30.704 1.00 72.94 156 GLU A N 1
ATOM 1225 C CA . GLU A 1 156 ? 11.440 8.786 -31.208 1.00 72.94 156 GLU A CA 1
ATOM 1226 C C . GLU A 1 156 ? 11.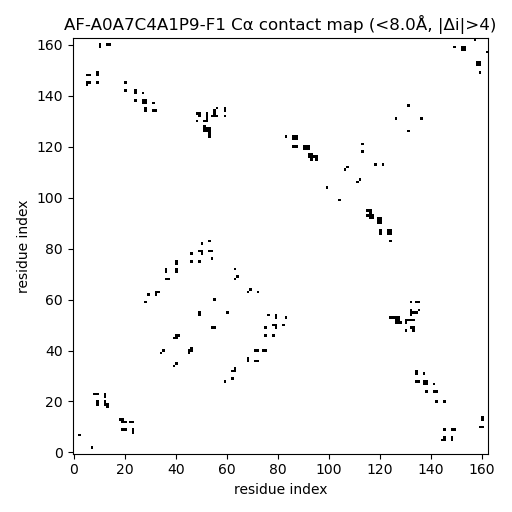338 7.781 -32.372 1.00 72.94 156 GLU A C 1
ATOM 1228 O O . GLU A 1 156 ? 10.641 6.775 -32.283 1.00 72.94 156 GLU A O 1
ATOM 1233 N N . ALA A 1 157 ? 12.040 8.039 -33.484 1.00 53.31 157 ALA A N 1
ATOM 1234 C CA . ALA A 1 157 ? 11.869 7.315 -34.753 1.00 53.31 157 ALA A CA 1
ATOM 1235 C C . ALA A 1 157 ? 12.213 5.805 -34.720 1.00 53.31 157 ALA A C 1
ATOM 1237 O O . ALA A 1 157 ? 11.877 5.111 -35.676 1.00 53.31 157 ALA A O 1
ATOM 1238 N N . GLY A 1 158 ? 12.850 5.312 -33.647 1.00 62.41 158 GLY A N 1
ATOM 1239 C CA . GLY A 1 158 ? 13.066 3.880 -33.367 1.00 62.41 158 GLY A CA 1
ATOM 1240 C C . GLY A 1 158 ? 12.292 3.344 -32.148 1.00 62.41 158 GLY A C 1
ATOM 1241 O O . GLY A 1 158 ? 12.369 2.168 -31.805 1.00 62.41 158 GLY A O 1
ATOM 1242 N N . GLY A 1 159 ? 11.514 4.192 -31.468 1.00 63.88 159 GLY A N 1
ATOM 1243 C CA . GLY A 1 159 ? 10.789 3.842 -30.247 1.00 63.88 159 GLY A CA 1
ATOM 1244 C C . GLY A 1 159 ? 11.683 3.398 -29.077 1.00 63.88 159 GLY A C 1
ATOM 1245 O O . GLY A 1 159 ? 12.909 3.423 -29.136 1.00 63.88 159 GLY A O 1
ATOM 1246 N N . LEU A 1 160 ? 11.046 2.958 -27.986 1.00 67.44 160 LEU A N 1
ATOM 1247 C CA . LEU A 1 160 ? 11.724 2.532 -26.749 1.00 67.44 160 LEU A CA 1
ATOM 1248 C C . LEU A 1 160 ? 12.609 1.288 -26.902 1.00 67.44 160 LEU A C 1
ATOM 1250 O O . LEU A 1 160 ? 13.509 1.090 -26.094 1.00 67.44 160 LEU A O 1
ATOM 1254 N N . LEU A 1 161 ? 12.333 0.436 -27.890 1.00 67.94 161 LEU A N 1
ATOM 1255 C CA . LEU A 1 161 ? 12.974 -0.875 -28.037 1.00 67.94 161 LEU A CA 1
ATOM 1256 C C . LEU A 1 161 ? 14.221 -0.852 -28.932 1.00 67.94 161 LEU A C 1
ATOM 1258 O O . LEU A 1 161 ? 15.026 -1.776 -28.857 1.00 67.94 161 LEU A O 1
ATOM 1262 N N . GLU A 1 162 ? 14.405 0.188 -29.750 1.00 61.81 162 GLU A N 1
ATOM 1263 C CA . GLU A 1 162 ? 15.584 0.340 -30.619 1.00 61.81 162 GLU A CA 1
ATOM 1264 C C . GLU A 1 162 ? 16.641 1.308 -30.037 1.00 61.81 162 GLU A C 1
ATOM 1266 O O . GLU A 1 162 ? 17.665 1.557 -30.678 1.00 61.81 162 GLU A O 1
ATOM 1271 N N . ALA A 1 163 ? 16.406 1.847 -28.829 1.00 56.53 163 ALA A N 1
ATOM 1272 C CA . ALA A 1 163 ? 17.204 2.890 -28.162 1.00 56.53 163 ALA A CA 1
ATOM 1273 C C . ALA A 1 163 ? 18.165 2.390 -27.062 1.00 56.53 163 ALA A C 1
ATOM 1275 O O . ALA A 1 163 ? 19.229 3.053 -26.914 1.00 56.53 163 ALA A O 1
#

Solvent-accessible surface area (backbone atoms only — not comparable to full-atom values): 9508 Å² total; per-residue (Å²): 132,88,85,48,73,65,49,55,55,49,39,63,31,62,80,39,91,76,63,36,64,66,52,49,40,52,50,46,38,52,52,52,53,49,50,36,57,77,75,37,62,84,37,69,66,59,53,49,50,30,44,34,22,62,32,60,45,77,68,60,51,57,72,58,74,50,91,91,38,60,64,44,51,49,58,49,52,48,52,29,50,50,53,50,49,51,50,58,74,71,47,72,72,44,88,74,80,88,77,84,52,78,71,56,62,57,46,44,75,78,54,76,67,74,57,76,36,46,37,68,49,52,65,64,67,44,52,45,82,90,42,56,25,66,57,57,55,54,28,52,60,50,48,52,54,48,47,50,52,50,60,71,33,62,81,44,95,61,34,66,87,72,110

Nearest PDB structures (foldseek):
  6s37-assembly1_B  TM=2.374E-01  e=6.667E+00  Pseudomonas putida KT2440
  6s18-assembly1_B  TM=2.243E-01  e=8.148E+00  Pseudomonas putida KT2440

Secondary structure (DSSP, 8-state):
----HHHHHHHHHHTSSS-HHHHHHHHHHHHHHHHIIIIITT-HHHHHHHHHTTS--HHHHHHT--TT-HHHHHHHHHHHHHHHHHHHHHPPPPPP-----HHHHHHHHHS----HHHHHHHHHHSPPTT---HHHHHHHHHHHHHHHHHHHHTTSTTTTT--

Radius of gyration: 22.17 Å; Cα contacts (8 Å, |Δi|>4): 135; chains: 1; bounding box: 60×28×57 Å